Protein AF-A0A6I1VY94-F1 (afdb_monomer_lite)

Structure (mmCIF, N/CA/C/O backbone):
data_AF-A0A6I1VY94-F1
#
_entry.id   AF-A0A6I1VY94-F1
#
loop_
_atom_site.group_PDB
_atom_site.id
_atom_site.type_symbol
_atom_site.labe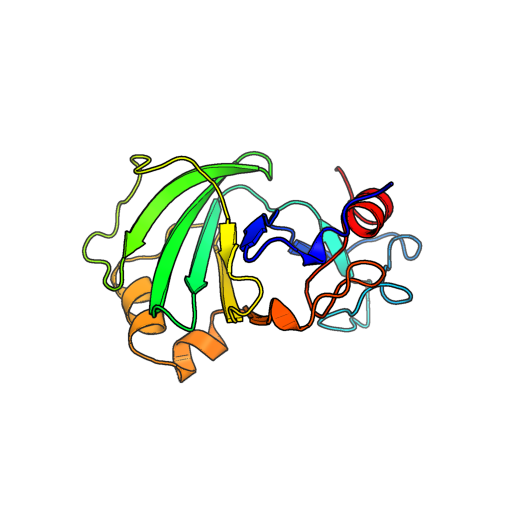l_atom_id
_atom_site.label_alt_id
_atom_site.label_comp_id
_atom_site.label_asym_id
_atom_site.label_entity_id
_atom_site.label_seq_id
_atom_site.pdbx_PDB_ins_code
_atom_site.Cartn_x
_atom_site.Cartn_y
_atom_site.Cartn_z
_atom_site.occupancy
_atom_site.B_iso_or_equiv
_atom_site.auth_seq_id
_atom_site.auth_comp_id
_atom_site.auth_asym_id
_atom_site.auth_atom_id
_atom_site.pdbx_PDB_model_num
ATOM 1 N N . MET A 1 1 ? -14.107 4.337 -30.829 1.00 37.12 1 MET A N 1
ATOM 2 C CA . MET A 1 1 ? -13.848 5.543 -30.014 1.00 37.12 1 MET A CA 1
ATOM 3 C C . MET A 1 1 ? -13.523 5.069 -28.608 1.00 37.12 1 MET A C 1
ATOM 5 O O . MET A 1 1 ? -14.415 4.564 -27.943 1.00 37.12 1 MET A O 1
ATOM 9 N N . GLY A 1 2 ? -12.250 5.096 -28.209 1.00 45.44 2 GLY A N 1
ATOM 10 C CA . GLY A 1 2 ? -11.839 4.652 -26.875 1.00 45.44 2 GLY A CA 1
ATOM 11 C C . GLY A 1 2 ? -12.148 5.741 -25.858 1.00 45.44 2 GLY A C 1
ATOM 12 O O . GLY A 1 2 ? -11.604 6.838 -25.950 1.00 45.44 2 GLY A O 1
ATOM 13 N N . THR A 1 3 ? -13.047 5.470 -24.915 1.00 48.00 3 THR A N 1
ATOM 14 C CA . THR A 1 3 ? -13.230 6.327 -23.741 1.00 48.00 3 THR A CA 1
ATOM 15 C C . THR A 1 3 ? -11.904 6.397 -23.000 1.00 48.00 3 THR A C 1
ATOM 17 O O . THR A 1 3 ? -11.405 5.366 -22.551 1.00 48.00 3 THR A O 1
ATOM 20 N N . CYS A 1 4 ? -11.327 7.591 -22.887 1.00 51.91 4 CYS A N 1
ATOM 21 C CA . CYS A 1 4 ? -10.114 7.791 -22.112 1.00 51.91 4 CYS A CA 1
ATOM 22 C C . CYS A 1 4 ? -10.387 7.349 -20.661 1.00 51.91 4 CYS A C 1
ATOM 24 O O . CYS 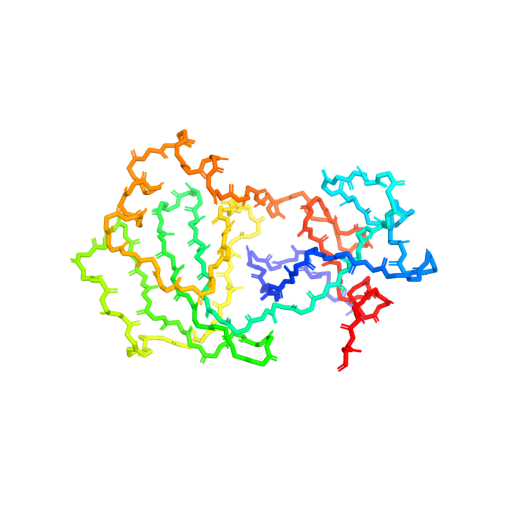A 1 4 ? -11.279 7.924 -20.025 1.00 51.91 4 CYS A O 1
ATOM 26 N N . PRO A 1 5 ? -9.661 6.354 -20.112 1.00 54.50 5 PRO A N 1
ATOM 27 C CA . PRO A 1 5 ? -9.863 5.882 -18.739 1.00 54.50 5 PRO A CA 1
ATOM 28 C C . PRO A 1 5 ? -9.778 7.006 -17.691 1.00 54.50 5 PRO A C 1
ATOM 30 O O . PRO A 1 5 ? -10.320 6.868 -16.597 1.00 54.50 5 PRO A O 1
ATOM 33 N N . LEU A 1 6 ? -9.170 8.148 -18.048 1.00 53.62 6 LEU A N 1
ATOM 34 C CA . LEU A 1 6 ? -9.116 9.380 -17.255 1.00 53.62 6 LEU A CA 1
ATOM 35 C C . LEU A 1 6 ? -10.472 9.992 -16.868 1.00 53.62 6 LEU A C 1
ATOM 37 O O . LEU A 1 6 ? -10.470 10.878 -16.020 1.00 53.62 6 LEU A O 1
ATOM 41 N N . MET A 1 7 ? -11.602 9.573 -17.447 1.00 62.25 7 MET A N 1
ATOM 42 C CA . MET A 1 7 ? -12.918 10.095 -17.043 1.00 62.25 7 MET A CA 1
ATOM 43 C C . MET A 1 7 ? -13.459 9.487 -15.742 1.00 62.25 7 MET A C 1
ATOM 45 O O . MET A 1 7 ? -14.392 10.035 -15.158 1.00 62.25 7 MET A O 1
ATOM 49 N N . LYS A 1 8 ? -12.902 8.365 -15.269 1.00 77.38 8 LYS A N 1
ATOM 50 C CA . LYS A 1 8 ? -13.314 7.772 -13.992 1.00 77.38 8 LYS A CA 1
ATOM 51 C C . LYS A 1 8 ? -12.659 8.520 -12.830 1.00 77.38 8 LYS A C 1
ATOM 53 O O . LYS A 1 8 ? -11.464 8.805 -12.853 1.00 77.38 8 LYS A O 1
ATOM 58 N N . THR A 1 9 ? -13.446 8.817 -11.800 1.00 88.62 9 THR A N 1
ATOM 59 C CA . THR A 1 9 ? -12.976 9.483 -10.573 1.00 88.62 9 THR A CA 1
ATOM 60 C C . THR A 1 9 ? -12.208 8.543 -9.647 1.00 88.62 9 THR A C 1
ATOM 62 O O . THR A 1 9 ? -11.475 9.007 -8.774 1.00 88.62 9 THR A O 1
ATOM 65 N N . THR A 1 10 ? -12.341 7.232 -9.851 1.00 92.12 10 THR A N 1
ATOM 66 C CA . THR A 1 10 ? -11.662 6.190 -9.085 1.00 92.12 10 THR A CA 1
ATOM 67 C C . THR A 1 10 ? -10.764 5.331 -9.967 1.00 92.12 10 THR A C 1
ATOM 69 O O . THR A 1 10 ? -10.959 5.221 -11.181 1.00 92.12 10 THR A O 1
ATOM 72 N N . VAL A 1 11 ? -9.779 4.706 -9.331 1.00 92.31 11 VAL A N 1
ATOM 73 C CA . VAL A 1 11 ? -8.893 3.707 -9.929 1.00 92.31 11 VAL A CA 1
ATOM 74 C C . VAL A 1 11 ? -8.976 2.419 -9.123 1.00 92.31 11 VAL A C 1
ATOM 76 O O . VAL A 1 11 ? -9.119 2.461 -7.901 1.00 92.31 11 VAL A O 1
ATOM 79 N N . GLN A 1 12 ? -8.901 1.284 -9.814 1.00 93.56 12 GLN A N 1
ATOM 80 C CA . GLN A 1 12 ? -8.733 -0.024 -9.193 1.00 93.56 12 GLN A CA 1
ATOM 81 C C . GLN A 1 12 ? -7.257 -0.403 -9.258 1.00 93.56 12 GLN A C 1
ATOM 83 O O . GLN A 1 12 ? -6.630 -0.246 -10.306 1.00 93.56 12 GLN A O 1
ATOM 88 N N . LEU A 1 13 ? -6.717 -0.884 -8.145 1.00 95.19 13 LEU A N 1
ATOM 89 C CA . LEU A 1 13 ? -5.309 -1.235 -8.010 1.00 95.19 13 LEU A CA 1
ATOM 90 C C . LEU A 1 13 ? -5.139 -2.744 -7.842 1.00 95.19 13 LEU A C 1
ATOM 92 O O . LEU A 1 13 ? -5.980 -3.415 -7.243 1.00 95.19 13 LEU A O 1
ATOM 96 N N . ILE A 1 14 ? -4.012 -3.246 -8.339 1.00 94.69 14 ILE A N 1
ATOM 97 C CA . ILE A 1 14 ? -3.508 -4.591 -8.065 1.00 94.69 14 ILE A CA 1
ATOM 98 C C . ILE A 1 14 ? -2.182 -4.401 -7.325 1.00 94.69 14 ILE A C 1
ATOM 100 O O . ILE A 1 14 ? -1.300 -3.716 -7.851 1.00 94.69 14 ILE A O 1
ATOM 104 N N . PRO A 1 15 ? -2.031 -4.922 -6.096 1.00 95.69 15 PRO A N 1
ATOM 105 C CA . PRO A 1 15 ? -0.792 -4.753 -5.360 1.00 95.69 15 PRO A CA 1
ATOM 106 C C . PRO A 1 15 ? 0.307 -5.616 -5.988 1.00 95.69 15 PRO A C 1
ATOM 108 O O . PRO A 1 15 ? 0.101 -6.785 -6.304 1.00 95.69 15 PRO A O 1
ATOM 111 N N . LEU A 1 16 ? 1.492 -5.029 -6.129 1.00 95.31 16 LEU A N 1
ATOM 112 C CA . LEU A 1 16 ? 2.729 -5.696 -6.531 1.00 95.31 16 LEU A CA 1
ATOM 113 C C . LEU A 1 16 ? 3.826 -5.327 -5.534 1.00 95.31 16 LEU A C 1
ATOM 115 O O . LEU A 1 16 ? 3.676 -4.398 -4.736 1.00 95.31 16 LEU A O 1
ATOM 119 N N . ARG A 1 17 ? 4.949 -6.040 -5.583 1.00 94.38 17 ARG A N 1
ATOM 120 C CA . ARG A 1 17 ? 6.120 -5.724 -4.764 1.00 94.38 17 ARG A CA 1
ATOM 121 C C . ARG A 1 17 ? 7.385 -5.649 -5.598 1.00 94.38 17 ARG A C 1
ATOM 123 O O . ARG A 1 17 ? 7.545 -6.366 -6.585 1.00 94.38 17 ARG A O 1
ATOM 130 N N . TYR A 1 18 ? 8.325 -4.845 -5.120 1.00 93.62 18 TYR A N 1
ATOM 131 C CA . TYR A 1 18 ? 9.707 -4.933 -5.561 1.00 93.62 18 TYR A CA 1
ATOM 132 C C . TYR A 1 18 ? 10.376 -6.157 -4.929 1.00 93.62 18 TYR A C 1
ATOM 134 O O . TYR A 1 18 ? 10.137 -6.488 -3.764 1.00 93.62 18 TYR A O 1
ATOM 142 N N . GLY A 1 19 ? 11.234 -6.836 -5.681 1.00 91.50 19 GLY A N 1
ATOM 143 C CA . GLY A 1 19 ? 12.030 -7.941 -5.157 1.00 91.50 19 GLY A CA 1
ATOM 144 C C . GLY A 1 19 ? 13.291 -8.164 -5.971 1.00 91.50 19 GLY A C 1
ATOM 145 O O . GLY A 1 19 ? 13.319 -7.873 -7.159 1.00 91.50 19 GLY A O 1
ATOM 146 N N . ILE A 1 20 ? 14.334 -8.693 -5.334 1.00 91.88 20 ILE A N 1
ATOM 147 C CA . ILE A 1 20 ? 15.605 -8.985 -6.007 1.00 91.88 20 ILE A CA 1
ATOM 148 C C . ILE A 1 20 ? 15.379 -9.989 -7.152 1.00 91.88 20 ILE A C 1
ATOM 150 O O . ILE A 1 20 ? 14.597 -10.945 -7.021 1.00 91.88 20 ILE A O 1
ATOM 154 N N . VAL A 1 21 ? 16.062 -9.764 -8.273 1.00 88.94 21 VAL A N 1
ATOM 155 C CA . VAL A 1 21 ? 16.086 -10.668 -9.431 1.00 88.94 21 VAL A CA 1
ATOM 156 C C . VAL A 1 21 ? 17.527 -11.024 -9.794 1.00 88.94 21 VAL A C 1
ATOM 158 O O . VAL A 1 21 ? 18.435 -10.210 -9.639 1.00 88.94 21 VAL A O 1
ATOM 161 N N . ASP A 1 22 ? 17.745 -12.260 -10.243 1.00 84.94 22 ASP A N 1
ATOM 162 C CA . ASP A 1 22 ? 19.089 -12.768 -10.560 1.00 84.94 22 ASP A CA 1
ATOM 163 C C . ASP A 1 22 ? 19.492 -12.534 -12.025 1.00 84.94 22 ASP A C 1
ATOM 165 O O . ASP A 1 22 ? 20.676 -12.575 -12.348 1.00 84.94 22 ASP A O 1
ATOM 169 N N . ASN A 1 23 ? 18.530 -12.266 -12.914 1.00 82.38 23 ASN A N 1
ATOM 170 C CA . ASN A 1 23 ? 18.782 -11.993 -14.327 1.00 82.38 23 ASN A CA 1
ATOM 171 C C . ASN A 1 23 ? 18.726 -10.476 -14.596 1.00 82.38 23 ASN A C 1
ATOM 173 O O . ASN A 1 23 ? 17.650 -9.894 -14.459 1.00 82.38 23 ASN A O 1
ATOM 177 N N . PRO A 1 24 ? 19.831 -9.835 -15.026 1.00 81.31 24 PRO A N 1
ATOM 178 C CA . PRO A 1 24 ? 19.855 -8.411 -15.369 1.00 81.31 24 PRO A CA 1
ATOM 179 C C . PRO A 1 24 ? 18.875 -7.997 -16.472 1.00 81.31 24 PRO A C 1
ATOM 181 O O . PRO A 1 24 ? 18.471 -6.843 -16.511 1.00 81.31 24 PRO A O 1
ATOM 184 N N . ALA A 1 25 ? 18.450 -8.918 -17.344 1.00 82.44 25 ALA A N 1
ATOM 185 C CA . ALA A 1 25 ? 17.420 -8.635 -18.348 1.00 82.44 25 ALA A CA 1
ATOM 186 C C . ALA A 1 25 ? 16.031 -8.359 -17.736 1.00 82.44 25 ALA A C 1
ATOM 188 O O . ALA A 1 25 ? 15.131 -7.926 -18.444 1.00 82.44 25 ALA A O 1
ATOM 189 N N . LEU A 1 26 ? 15.856 -8.630 -16.439 1.00 83.50 26 LEU A N 1
ATOM 190 C CA . LEU A 1 26 ? 14.630 -8.392 -15.678 1.00 83.50 26 LEU A CA 1
ATOM 191 C C . LEU A 1 26 ? 14.708 -7.110 -14.838 1.00 83.50 26 LEU A C 1
ATOM 193 O O . LEU A 1 26 ? 13.868 -6.912 -13.963 1.00 83.50 26 LEU A O 1
ATOM 197 N N . ASP A 1 27 ? 15.738 -6.283 -15.048 1.00 87.25 27 ASP A N 1
ATOM 198 C CA . ASP A 1 27 ? 15.858 -4.962 -14.438 1.00 87.25 27 ASP A CA 1
ATOM 199 C C . ASP A 1 27 ? 14.961 -3.959 -15.188 1.00 87.25 27 ASP A C 1
ATOM 201 O O . ASP A 1 27 ? 15.276 -3.577 -16.321 1.00 87.25 27 ASP A O 1
ATOM 205 N N . PRO A 1 28 ? 13.849 -3.502 -14.586 1.00 88.19 28 PRO A N 1
ATOM 206 C CA . PRO A 1 28 ? 12.912 -2.618 -15.251 1.00 88.19 28 PRO A CA 1
ATOM 207 C C . PRO A 1 28 ? 13.336 -1.146 -15.129 1.00 88.19 28 PRO A C 1
ATOM 209 O O . PRO A 1 28 ? 12.583 -0.272 -15.546 1.00 88.19 28 PRO A O 1
ATOM 212 N N . ALA A 1 29 ? 14.513 -0.826 -14.567 1.00 88.69 29 ALA A N 1
ATOM 213 C CA . ALA A 1 29 ? 14.918 0.547 -14.243 1.00 88.69 29 ALA A CA 1
ATOM 214 C C . ALA A 1 29 ? 15.010 1.510 -15.441 1.00 88.69 29 ALA A C 1
ATOM 216 O O . ALA A 1 29 ? 15.050 2.725 -15.244 1.00 88.69 29 ALA A O 1
ATOM 217 N N . SER A 1 30 ? 15.047 0.995 -16.673 1.00 86.00 30 SER A N 1
ATOM 218 C CA . SER A 1 30 ? 14.995 1.814 -17.893 1.00 86.00 30 SER A CA 1
ATOM 219 C C . SER A 1 30 ? 13.591 2.352 -18.208 1.00 86.00 30 SER A C 1
ATOM 221 O O . SER A 1 30 ? 13.471 3.375 -18.880 1.00 86.00 30 SER A O 1
ATOM 223 N N . GLU A 1 31 ? 12.543 1.701 -17.696 1.00 84.12 31 GLU A N 1
ATOM 224 C CA . GLU A 1 31 ? 11.135 1.986 -18.008 1.00 84.12 31 GLU A CA 1
ATOM 225 C C . GLU A 1 31 ? 10.300 2.302 -16.756 1.00 84.12 31 GLU A C 1
ATOM 227 O O . GLU A 1 31 ? 9.315 3.038 -16.819 1.00 84.12 31 GLU A O 1
ATOM 232 N N . VAL A 1 32 ? 10.698 1.770 -15.600 1.00 86.06 32 VAL A N 1
ATOM 233 C CA . VAL A 1 32 ? 9.999 1.882 -14.320 1.00 86.06 32 VAL A CA 1
ATOM 234 C C . VAL A 1 32 ? 10.863 2.661 -13.336 1.00 86.06 32 VAL A C 1
ATOM 236 O O . VAL A 1 32 ? 12.033 2.353 -13.118 1.00 86.06 32 VAL A O 1
ATOM 239 N N . ALA A 1 33 ? 10.269 3.653 -12.672 1.00 85.56 33 ALA A N 1
ATOM 240 C CA . ALA A 1 33 ? 10.932 4.357 -11.581 1.00 85.56 33 ALA A CA 1
ATOM 241 C C . ALA A 1 33 ? 11.151 3.411 -10.385 1.00 85.56 33 ALA A C 1
ATOM 243 O O . ALA A 1 33 ? 10.198 3.020 -9.701 1.00 85.56 33 ALA A O 1
ATOM 244 N N . MET A 1 34 ? 12.413 3.058 -10.130 1.00 88.94 34 MET A N 1
ATOM 245 C CA . MET A 1 34 ? 12.792 2.129 -9.064 1.00 88.94 34 MET A CA 1
ATOM 246 C C . MET A 1 34 ? 13.022 2.843 -7.730 1.00 88.94 34 MET A C 1
ATOM 248 O O . MET A 1 34 ? 13.598 3.931 -7.711 1.00 88.94 34 MET A O 1
ATOM 252 N N . PRO A 1 35 ? 12.612 2.238 -6.597 1.00 88.44 35 PRO A N 1
ATOM 253 C CA . PRO A 1 35 ? 12.738 2.864 -5.282 1.00 88.44 35 PRO A CA 1
ATOM 254 C C . PRO A 1 35 ? 14.194 2.943 -4.814 1.00 88.44 35 PRO A C 1
ATOM 256 O O . PRO A 1 35 ? 14.560 3.864 -4.089 1.00 88.44 35 PRO A O 1
ATOM 259 N N . TYR A 1 36 ? 15.020 1.977 -5.227 1.00 87.88 36 TYR A N 1
ATOM 260 C CA . TYR A 1 36 ? 16.416 1.843 -4.831 1.00 87.88 36 TYR A CA 1
ATOM 261 C C . TYR A 1 36 ? 17.236 1.257 -5.981 1.00 87.88 36 TYR A C 1
ATOM 263 O O . TYR A 1 36 ? 16.721 0.478 -6.782 1.00 87.88 36 TYR A O 1
ATOM 271 N N . SER A 1 37 ? 18.527 1.583 -6.005 1.00 88.44 37 SER A N 1
ATOM 272 C CA . SER A 1 37 ? 19.530 0.878 -6.804 1.00 88.44 37 SER A CA 1
ATOM 273 C C . SER A 1 37 ? 20.403 0.048 -5.868 1.00 88.44 37 SER A C 1
ATOM 275 O O . SER A 1 37 ? 20.803 0.517 -4.800 1.00 88.44 37 SER A O 1
ATOM 277 N N . LEU A 1 38 ? 20.659 -1.203 -6.239 1.00 88.69 38 LEU A N 1
ATOM 278 C CA . LEU A 1 38 ? 21.418 -2.159 -5.439 1.00 88.69 38 LEU A CA 1
ATOM 279 C C . LEU A 1 38 ? 22.717 -2.514 -6.166 1.00 88.69 38 LEU A C 1
ATOM 281 O O . LEU A 1 38 ? 22.714 -2.740 -7.371 1.00 88.69 38 LEU A O 1
ATOM 285 N N . GLY A 1 39 ? 23.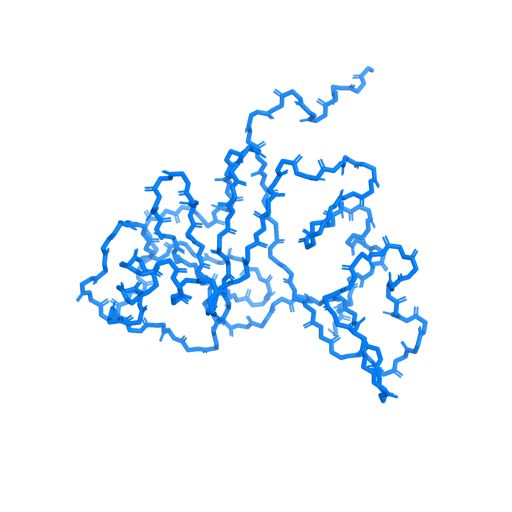827 -2.615 -5.431 1.00 86.69 39 GLY A N 1
ATOM 286 C CA . GLY A 1 39 ? 25.143 -2.866 -6.035 1.00 86.69 39 GLY A CA 1
ATOM 287 C C . GLY A 1 39 ? 25.393 -4.307 -6.498 1.00 86.69 39 GLY A C 1
ATOM 288 O O . GLY A 1 39 ? 26.289 -4.528 -7.303 1.00 86.69 39 GLY A O 1
ATOM 289 N N . ALA A 1 40 ? 24.643 -5.289 -5.984 1.00 86.31 40 ALA A N 1
ATOM 290 C CA . ALA A 1 40 ? 24.887 -6.709 -6.263 1.00 86.31 40 ALA A CA 1
ATOM 291 C C . ALA A 1 40 ? 23.936 -7.298 -7.315 1.00 86.31 40 ALA A C 1
ATOM 293 O O . ALA A 1 40 ? 24.375 -7.981 -8.233 1.00 86.31 40 ALA A O 1
ATOM 294 N N . ARG A 1 41 ? 22.628 -7.067 -7.159 1.00 89.31 41 ARG A N 1
ATOM 295 C CA . ARG A 1 41 ? 21.568 -7.589 -8.032 1.00 89.31 41 ARG A CA 1
ATOM 296 C C . ARG A 1 41 ? 20.460 -6.554 -8.175 1.00 89.31 41 ARG A C 1
ATOM 298 O O . ARG A 1 41 ? 20.161 -5.909 -7.170 1.00 89.31 41 ARG A O 1
ATOM 305 N N . PRO A 1 42 ? 19.831 -6.420 -9.351 1.00 90.44 42 PRO A N 1
ATOM 306 C CA . PRO A 1 42 ? 18.762 -5.454 -9.547 1.00 90.44 42 PRO A CA 1
ATOM 307 C C . PRO A 1 42 ? 17.481 -5.837 -8.794 1.00 90.44 42 PRO A C 1
ATOM 309 O O . PRO A 1 42 ? 17.296 -6.968 -8.326 1.00 90.44 42 PRO A O 1
ATOM 312 N N . LEU A 1 43 ? 16.586 -4.859 -8.678 1.00 92.12 43 LEU A N 1
ATOM 313 C CA . LEU A 1 43 ? 15.210 -5.060 -8.234 1.00 92.12 43 LEU A CA 1
ATOM 314 C C . LEU A 1 43 ? 14.321 -5.248 -9.463 1.00 92.12 43 LEU A C 1
ATOM 316 O O . LEU A 1 43 ? 14.430 -4.487 -10.411 1.00 92.12 43 LEU A O 1
ATOM 320 N N . GLY A 1 44 ? 13.411 -6.213 -9.415 1.00 92.81 44 GLY A N 1
ATOM 321 C CA . GLY A 1 44 ? 12.332 -6.382 -10.386 1.00 92.81 44 GLY A CA 1
ATOM 322 C C . GLY A 1 44 ? 10.958 -6.292 -9.728 1.00 92.81 44 GLY A C 1
ATOM 323 O O . GLY A 1 44 ? 10.843 -6.016 -8.527 1.00 92.81 44 GLY A O 1
ATOM 324 N N . ILE A 1 45 ? 9.917 -6.550 -10.519 1.00 93.00 45 ILE A N 1
ATOM 325 C CA . ILE A 1 45 ? 8.512 -6.510 -10.098 1.00 93.00 45 ILE A CA 1
ATOM 326 C C . ILE A 1 45 ? 7.988 -7.936 -9.915 1.00 93.00 45 ILE A C 1
ATOM 328 O O . ILE A 1 45 ? 8.213 -8.816 -10.744 1.00 93.00 45 ILE A O 1
ATOM 332 N N . ARG A 1 46 ? 7.307 -8.191 -8.796 1.00 92.56 46 ARG A N 1
ATOM 333 C CA . ARG A 1 46 ? 6.794 -9.516 -8.425 1.00 92.56 46 ARG A CA 1
ATOM 334 C C . ARG A 1 46 ? 5.398 -9.419 -7.820 1.00 92.56 46 ARG A C 1
ATOM 336 O O . ARG A 1 46 ? 5.032 -8.392 -7.245 1.00 92.56 46 ARG A O 1
ATOM 343 N N . LEU A 1 47 ? 4.673 -10.535 -7.857 1.00 93.75 47 LEU A N 1
ATOM 344 C CA . LEU A 1 47 ? 3.480 -10.722 -7.033 1.00 93.75 47 LEU A CA 1
ATOM 345 C C . LEU A 1 47 ? 3.828 -10.645 -5.539 1.00 93.75 47 LEU A C 1
ATOM 347 O O . LEU A 1 47 ? 4.950 -10.976 -5.114 1.00 93.75 47 LEU A O 1
ATOM 351 N N . LEU A 1 48 ? 2.857 -10.202 -4.736 1.00 95.06 48 LEU A N 1
ATOM 352 C CA . LEU A 1 48 ? 2.956 -10.295 -3.282 1.00 95.06 48 LEU A CA 1
ATOM 353 C C . LEU A 1 48 ? 3.006 -11.763 -2.846 1.00 95.06 48 LEU A C 1
ATOM 355 O O . LEU A 1 48 ? 2.586 -12.660 -3.571 1.00 95.06 48 LEU A O 1
ATOM 359 N N . ARG A 1 49 ? 3.568 -11.994 -1.661 1.00 95.50 49 ARG A N 1
ATOM 360 C CA . ARG A 1 49 ? 3.465 -13.284 -0.976 1.00 95.50 49 ARG A CA 1
ATOM 361 C C . ARG A 1 49 ? 2.212 -13.291 -0.104 1.00 95.50 49 ARG A C 1
ATOM 363 O O . ARG A 1 49 ? 1.623 -12.233 0.128 1.00 95.50 49 ARG A O 1
ATOM 370 N N . ASP A 1 50 ? 1.865 -14.468 0.396 1.00 97.88 50 ASP A N 1
ATOM 371 C CA . ASP A 1 50 ? 0.786 -14.624 1.363 1.00 97.88 50 ASP A CA 1
ATOM 372 C C . ASP A 1 50 ? 1.053 -13.794 2.617 1.00 97.88 50 ASP A C 1
ATOM 374 O O . ASP A 1 50 ? 2.147 -13.829 3.185 1.00 97.88 50 ASP A O 1
ATOM 378 N N . GLY A 1 51 ? 0.043 -13.046 3.048 1.00 97.94 51 GLY A N 1
ATOM 379 C CA . GLY A 1 51 ? 0.175 -12.136 4.175 1.00 97.94 51 GLY A CA 1
ATOM 380 C C . GLY A 1 51 ? -0.951 -11.116 4.243 1.00 97.94 51 GLY A C 1
ATOM 381 O O . GLY A 1 51 ? -2.097 -11.395 3.888 1.00 97.94 51 GLY A O 1
ATOM 382 N N . TRP A 1 52 ? -0.613 -9.922 4.718 1.00 98.44 52 TRP A N 1
ATOM 383 C CA . TRP A 1 52 ? -1.541 -8.824 4.943 1.00 98.44 52 TRP A CA 1
ATOM 384 C C . TRP A 1 52 ? -1.070 -7.559 4.243 1.00 98.44 52 TRP A C 1
ATOM 386 O O . TRP A 1 52 ? 0.114 -7.213 4.264 1.00 98.44 52 TRP A O 1
ATOM 396 N N . LEU A 1 53 ? -2.019 -6.848 3.646 1.00 98.62 53 LEU A N 1
ATOM 397 C CA . LEU A 1 53 ? -1.811 -5.540 3.047 1.00 98.62 53 LEU A CA 1
ATOM 398 C C . LEU A 1 53 ? -2.633 -4.503 3.809 1.00 98.62 53 LEU A C 1
ATOM 400 O O . LEU A 1 53 ? -3.844 -4.647 3.960 1.00 98.62 53 LEU A O 1
ATOM 404 N N . TYR A 1 54 ? -1.976 -3.433 4.236 1.00 98.69 54 TYR A N 1
ATOM 405 C CA . TYR A 1 54 ? -2.590 -2.315 4.939 1.00 98.69 54 TYR A CA 1
ATOM 406 C C . TYR A 1 54 ? -2.532 -1.074 4.062 1.00 98.69 54 TYR A C 1
ATOM 408 O O . TYR A 1 54 ? -1.464 -0.711 3.563 1.00 98.69 54 TYR A O 1
ATOM 416 N N . VAL A 1 55 ? -3.670 -0.404 3.896 1.00 98.69 55 VAL A N 1
ATOM 417 C CA . VAL A 1 55 ? -3.786 0.826 3.109 1.00 98.69 55 VAL A CA 1
ATOM 418 C C . VAL A 1 55 ? -4.480 1.894 3.937 1.00 98.69 55 VAL A C 1
ATOM 420 O O . VAL A 1 55 ? -5.633 1.718 4.313 1.00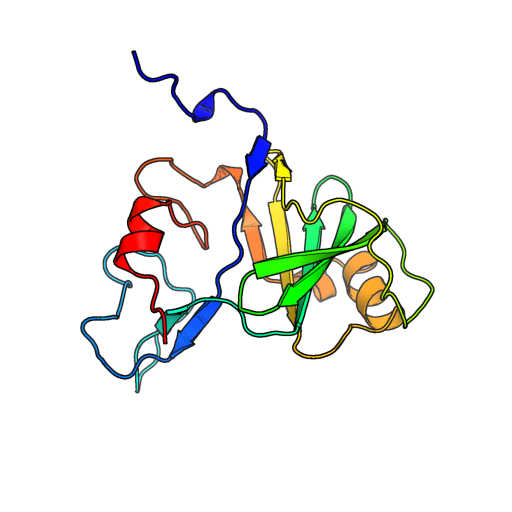 98.69 55 VAL A O 1
ATOM 423 N N . ILE A 1 56 ? -3.811 3.017 4.188 1.00 98.69 56 ILE A N 1
ATOM 424 C CA . ILE A 1 56 ? -4.445 4.228 4.717 1.00 98.69 56 ILE A CA 1
ATOM 425 C C . ILE A 1 56 ? -4.686 5.194 3.564 1.00 98.69 56 ILE A C 1
ATOM 427 O O . ILE A 1 56 ? -3.743 5.621 2.898 1.00 98.69 56 ILE A O 1
ATOM 431 N N . GLU A 1 57 ? -5.937 5.588 3.351 1.00 97.88 57 GLU A N 1
ATOM 432 C CA . GLU A 1 57 ? -6.249 6.686 2.440 1.00 97.88 57 GLU A CA 1
ATOM 433 C C . GLU A 1 57 ? -6.001 8.027 3.144 1.00 97.88 57 GLU A C 1
ATOM 435 O O . GLU A 1 57 ? -6.614 8.333 4.165 1.00 97.88 57 GLU A O 1
ATOM 440 N N . GLY A 1 58 ? -5.094 8.845 2.608 1.00 95.88 58 GLY A N 1
ATOM 441 C CA . GLY A 1 58 ? -4.613 10.051 3.282 1.00 95.88 58 GLY A CA 1
ATOM 442 C C . GLY A 1 58 ? -5.684 11.112 3.547 1.00 95.88 58 GLY A C 1
ATOM 443 O O . GLY A 1 58 ? -5.612 11.797 4.564 1.00 95.88 58 GLY A O 1
ATOM 444 N N . SER A 1 59 ? -6.682 11.242 2.669 1.00 91.00 59 SER A N 1
ATOM 445 C CA . SER A 1 59 ? -7.772 12.217 2.819 1.00 91.00 59 SER A CA 1
ATOM 446 C C . SER A 1 59 ? -8.767 11.810 3.907 1.00 91.00 59 SER A C 1
ATOM 448 O O . SER A 1 59 ? -9.146 12.632 4.740 1.00 91.00 59 SER A O 1
ATOM 450 N N . SER A 1 60 ? -9.178 10.540 3.920 1.00 95.06 60 SER A N 1
ATOM 451 C CA . SER A 1 60 ? -10.168 10.025 4.866 1.00 95.06 60 SER A CA 1
ATOM 452 C C . SER A 1 60 ? -9.549 9.521 6.167 1.00 95.06 60 SER A C 1
ATOM 454 O O . SER A 1 60 ? -10.274 9.330 7.139 1.00 95.06 60 SER A O 1
ATOM 456 N N . GLY A 1 61 ? -8.232 9.300 6.216 1.00 96.31 61 GLY A N 1
ATOM 457 C CA . GLY A 1 61 ? -7.537 8.685 7.350 1.00 96.31 61 GLY A CA 1
ATOM 458 C C . GLY A 1 61 ? -7.985 7.249 7.633 1.00 96.31 61 GLY A C 1
ATOM 459 O O . GLY A 1 61 ? -7.702 6.727 8.707 1.00 96.31 61 GLY A O 1
ATOM 460 N N . THR A 1 62 ? -8.719 6.632 6.708 1.00 97.75 62 THR A N 1
ATOM 461 C CA . THR A 1 62 ? -9.287 5.296 6.880 1.00 97.75 62 THR A CA 1
ATOM 462 C C . THR A 1 62 ? -8.230 4.257 6.550 1.00 97.75 62 THR A C 1
ATOM 464 O O . THR A 1 62 ? -7.697 4.259 5.439 1.00 97.75 62 THR A O 1
ATOM 467 N N . LEU A 1 63 ? -7.953 3.360 7.494 1.00 98.38 63 LEU A N 1
ATOM 468 C CA . LEU A 1 63 ? -7.171 2.151 7.273 1.00 98.38 63 LEU A CA 1
ATOM 469 C C . LEU A 1 63 ? -8.088 1.059 6.729 1.00 98.38 63 LEU A C 1
ATOM 471 O O . LEU A 1 63 ? -9.157 0.819 7.279 1.00 98.38 63 LEU A O 1
ATOM 475 N N . SER A 1 64 ? -7.660 0.400 5.661 1.00 98.25 64 SER A N 1
ATOM 476 C CA . SER A 1 64 ? -8.228 -0.848 5.157 1.00 98.25 64 SER A CA 1
ATOM 477 C C . SER A 1 64 ? -7.177 -1.949 5.263 1.00 98.25 64 SER A C 1
ATOM 479 O O . SER A 1 64 ? -6.013 -1.725 4.926 1.00 98.25 64 SER A O 1
ATOM 481 N N . GLU A 1 65 ? -7.590 -3.118 5.730 1.00 98.62 65 GLU A N 1
ATOM 482 C CA . GLU A 1 65 ? -6.759 -4.315 5.836 1.00 98.62 65 GLU A CA 1
ATOM 483 C C . GLU A 1 65 ? -7.268 -5.385 4.887 1.00 98.62 65 GLU A C 1
ATOM 485 O O . GLU A 1 65 ? -8.470 -5.662 4.827 1.00 98.62 65 GLU A O 1
ATOM 490 N N . TYR A 1 66 ? -6.335 -6.011 4.181 1.00 98.44 66 TYR A N 1
ATOM 491 C CA . TYR A 1 66 ? -6.625 -7.053 3.219 1.00 98.44 66 TYR A CA 1
ATOM 492 C C . TYR A 1 66 ? -5.772 -8.286 3.466 1.00 98.44 66 TYR A C 1
ATOM 494 O O . TYR A 1 66 ? -4.593 -8.180 3.810 1.00 98.44 66 TYR A O 1
ATOM 502 N N . ARG A 1 67 ? -6.365 -9.448 3.208 1.00 98.12 67 ARG A N 1
ATOM 503 C CA . ARG A 1 67 ? -5.664 -10.724 3.106 1.00 98.12 67 ARG A CA 1
ATOM 504 C C . ARG A 1 67 ? -5.087 -10.878 1.702 1.00 98.12 67 ARG A C 1
ATOM 506 O O . ARG A 1 67 ? -5.778 -10.591 0.721 1.00 98.12 67 ARG A O 1
ATOM 513 N N . ILE A 1 68 ? -3.837 -11.327 1.624 1.00 97.94 68 ILE A N 1
ATOM 514 C CA . ILE A 1 68 ? -3.181 -11.724 0.380 1.00 97.94 68 ILE A CA 1
ATOM 515 C C . ILE A 1 68 ? -2.939 -13.227 0.410 1.00 97.94 68 ILE A C 1
ATOM 517 O O . ILE A 1 68 ? -2.336 -13.715 1.366 1.00 97.94 68 ILE A O 1
ATOM 521 N N . GLU A 1 69 ? -3.376 -13.922 -0.635 1.00 96.56 69 GLU A N 1
ATOM 522 C CA . GLU A 1 69 ? -3.196 -15.362 -0.847 1.00 96.56 69 GLU A CA 1
ATOM 523 C C . GLU A 1 69 ? -2.903 -15.614 -2.328 1.00 96.56 69 GLU A C 1
ATOM 525 O O . GLU A 1 69 ? -3.578 -15.059 -3.196 1.00 96.56 69 GLU A O 1
ATOM 530 N N . ASP A 1 70 ? -1.860 -16.389 -2.623 1.00 93.25 70 ASP A N 1
ATOM 531 C CA . ASP A 1 70 ? -1.387 -16.688 -3.982 1.00 93.25 70 ASP A CA 1
ATOM 532 C C . ASP A 1 70 ? -1.163 -15.423 -4.838 1.00 93.25 70 ASP A C 1
ATOM 534 O O . ASP A 1 70 ? -1.396 -15.382 -6.047 1.00 93.25 70 ASP A O 1
ATOM 538 N N . GLY A 1 71 ? -0.715 -14.342 -4.191 1.00 90.00 71 GLY A N 1
ATOM 539 C CA . GLY A 1 71 ? -0.486 -13.042 -4.829 1.00 90.00 71 GLY A CA 1
ATOM 540 C C . GLY A 1 71 ? -1.756 -12.257 -5.173 1.00 90.00 71 GLY A C 1
ATOM 541 O O . GLY A 1 71 ? -1.655 -11.189 -5.779 1.00 90.00 71 GLY A O 1
ATOM 542 N N . LEU A 1 72 ? -2.932 -12.742 -4.770 1.00 93.50 72 LEU A N 1
ATOM 543 C CA . LEU A 1 72 ? -4.227 -12.101 -4.969 1.00 93.50 72 LEU A CA 1
ATOM 544 C C . LEU A 1 72 ? -4.761 -11.517 -3.665 1.00 93.50 72 LEU A C 1
ATOM 546 O O . LEU A 1 72 ? -4.510 -12.021 -2.576 1.00 93.50 72 LEU A O 1
ATOM 550 N N . VAL A 1 73 ? -5.554 -10.457 -3.786 1.00 96.88 73 VAL A N 1
ATOM 551 C CA . VAL A 1 73 ? -6.304 -9.899 -2.658 1.00 96.88 73 VAL A CA 1
ATOM 552 C C . VAL A 1 73 ? -7.530 -10.782 -2.440 1.00 96.88 73 VAL A C 1
ATOM 554 O O . VAL A 1 73 ? -8.462 -10.737 -3.242 1.00 96.88 73 VAL A O 1
ATOM 557 N N . SER A 1 74 ? -7.516 -11.612 -1.396 1.00 96.81 74 SER A N 1
ATOM 558 C CA . SER A 1 74 ? -8.539 -12.646 -1.188 1.00 96.81 74 SER A CA 1
ATOM 559 C C . SER A 1 74 ? -9.684 -12.201 -0.275 1.00 96.81 74 SER A C 1
ATOM 561 O O . SER A 1 74 ? -10.822 -12.626 -0.467 1.00 96.81 74 SER A O 1
ATOM 563 N N . ALA A 1 75 ? -9.430 -11.285 0.665 1.00 97.69 75 ALA A N 1
ATOM 564 C CA . ALA A 1 75 ? -10.454 -10.729 1.552 1.00 97.69 75 ALA A CA 1
ATOM 565 C C . ALA A 1 75 ? -10.134 -9.290 1.981 1.00 97.69 75 ALA A C 1
ATOM 567 O O . ALA A 1 75 ? -8.968 -8.930 2.131 1.00 97.69 75 ALA A O 1
ATOM 568 N N . MET A 1 76 ? -11.167 -8.478 2.231 1.00 98.19 76 MET A N 1
ATOM 569 C CA . MET A 1 76 ? -11.050 -7.272 3.059 1.00 98.19 76 MET A CA 1
ATOM 570 C C . MET A 1 76 ? -11.460 -7.640 4.485 1.00 98.19 76 MET A C 1
ATOM 572 O O . MET A 1 76 ? -12.603 -8.036 4.703 1.00 98.19 76 MET A O 1
ATOM 576 N N . LEU A 1 77 ? -10.539 -7.510 5.436 1.00 98.19 77 LEU A N 1
ATOM 577 C CA . LEU A 1 77 ? -10.708 -7.971 6.818 1.00 98.19 77 LEU A CA 1
ATOM 578 C C . LEU A 1 77 ? -11.110 -6.845 7.773 1.00 98.19 77 LEU A C 1
ATOM 580 O O . LEU A 1 77 ? -11.787 -7.074 8.769 1.00 98.19 77 LEU A O 1
ATOM 584 N N . TRP A 1 78 ? -10.704 -5.611 7.470 1.00 98.12 78 TRP A N 1
ATOM 585 C CA . TRP A 1 78 ? -11.013 -4.454 8.303 1.00 98.12 78 TRP A CA 1
ATOM 586 C C . TRP A 1 78 ? -11.097 -3.173 7.484 1.00 98.12 78 TRP A C 1
ATOM 588 O O . TRP A 1 78 ? -10.371 -3.006 6.502 1.00 98.12 78 TRP A O 1
ATOM 598 N N . GLN A 1 79 ? -11.940 -2.240 7.932 1.00 97.62 79 GLN A N 1
ATOM 599 C CA . GLN A 1 79 ? -11.934 -0.864 7.462 1.00 97.62 79 GLN A CA 1
ATOM 600 C C . GLN A 1 79 ? -12.381 0.086 8.577 1.00 97.62 79 GLN A C 1
ATOM 602 O O . GLN A 1 79 ? -13.470 -0.059 9.127 1.00 97.62 79 GLN A O 1
ATOM 607 N N . GLY A 1 80 ? -11.561 1.085 8.899 1.00 97.56 80 GLY A N 1
ATOM 608 C CA . GLY A 1 80 ? -11.892 2.049 9.942 1.00 97.56 80 GLY A CA 1
ATOM 609 C C . GLY A 1 80 ? -10.774 3.038 10.238 1.00 97.56 80 GLY A C 1
ATOM 610 O O . GLY A 1 80 ? -9.673 2.953 9.699 1.00 97.56 80 GLY A O 1
ATOM 611 N N . ARG A 1 81 ? -11.067 4.005 11.107 1.00 97.81 81 ARG A N 1
ATOM 612 C CA . ARG A 1 81 ? -10.098 5.016 11.575 1.00 97.81 81 ARG A CA 1
ATOM 613 C C . ARG A 1 81 ? -9.439 4.655 12.906 1.00 97.81 81 ARG A C 1
ATOM 615 O O . ARG A 1 81 ? -8.554 5.369 13.365 1.00 97.81 81 ARG A O 1
ATOM 622 N N . GLU A 1 82 ? -9.882 3.560 13.505 1.00 96.94 82 GLU A N 1
ATOM 623 C CA . GLU A 1 82 ? -9.398 2.992 14.757 1.00 96.94 82 GLU A CA 1
ATOM 624 C C . GLU A 1 82 ? -9.412 1.467 14.602 1.00 96.94 82 GLU A C 1
ATOM 626 O O . GLU A 1 82 ? -10.173 0.931 13.789 1.00 96.94 82 GLU A O 1
ATOM 631 N N . VAL A 1 83 ? -8.545 0.778 15.339 1.00 97.19 83 VAL A N 1
ATOM 632 C CA . VAL A 1 83 ? -8.474 -0.689 15.376 1.00 97.19 83 VAL A CA 1
ATOM 633 C C . VAL A 1 83 ? -8.373 -1.100 16.835 1.00 97.19 83 VAL A C 1
ATOM 635 O O . VAL A 1 83 ? -7.502 -0.601 17.547 1.00 97.19 83 VAL A O 1
ATOM 638 N N . PHE A 1 84 ? -9.262 -1.988 17.279 1.00 95.25 84 PHE A N 1
ATOM 639 C CA . PHE A 1 84 ? -9.393 -2.343 18.697 1.00 95.25 84 PHE A CA 1
ATOM 640 C C . PHE A 1 84 ? -9.027 -3.795 19.005 1.00 95.25 84 PHE A C 1
ATOM 642 O O . PHE A 1 84 ? -8.581 -4.086 20.110 1.00 95.25 84 PHE A O 1
ATOM 649 N N . GLU A 1 85 ? -9.193 -4.692 18.038 1.00 96.38 85 GLU A N 1
ATOM 650 C CA . GLU A 1 85 ? -8.958 -6.130 18.190 1.00 96.38 85 GLU A CA 1
ATOM 651 C C . GLU A 1 85 ? -7.719 -6.525 17.401 1.00 96.38 85 GLU A C 1
ATOM 653 O O . GLU A 1 85 ? -7.517 -5.967 16.327 1.00 96.38 85 GLU A O 1
ATOM 658 N N . ASP A 1 86 ? -6.902 -7.451 17.909 1.00 96.75 86 ASP A N 1
ATOM 659 C CA . ASP A 1 86 ? -5.710 -7.957 17.210 1.00 96.75 86 ASP A CA 1
ATOM 660 C C . ASP A 1 86 ? -6.072 -8.975 16.117 1.00 96.75 86 ASP A C 1
ATOM 662 O O . ASP A 1 86 ? -5.471 -8.945 15.041 1.00 96.75 86 ASP A O 1
ATOM 666 N N . ASP A 1 87 ? -7.093 -9.797 16.360 1.00 94.75 87 ASP A N 1
ATOM 667 C CA . ASP A 1 87 ? -7.534 -10.864 15.464 1.00 94.75 87 ASP A CA 1
ATOM 668 C C . ASP A 1 87 ? -8.696 -10.389 14.585 1.00 94.75 87 ASP A C 1
ATOM 670 O O . ASP A 1 87 ? -9.764 -10.027 15.077 1.00 94.75 87 ASP A O 1
ATOM 674 N N . ARG A 1 88 ? -8.483 -10.361 13.266 1.00 95.19 88 ARG A N 1
ATOM 675 C CA . ARG A 1 88 ? -9.449 -9.864 12.271 1.00 95.19 88 ARG A CA 1
ATOM 676 C C . ARG A 1 88 ? -9.432 -10.790 11.054 1.00 95.19 88 ARG A C 1
ATOM 678 O O . ARG A 1 88 ? -8.726 -10.535 10.085 1.00 95.19 88 ARG A O 1
ATOM 685 N N . GLU A 1 89 ? -10.152 -11.908 11.134 1.00 91.19 89 GLU A N 1
ATOM 686 C CA . GLU A 1 89 ? -10.104 -12.972 10.109 1.00 91.19 89 GLU A CA 1
ATOM 687 C C . GLU A 1 89 ? -11.336 -13.021 9.198 1.00 91.19 89 GLU A C 1
ATOM 689 O O . GLU A 1 89 ? -11.258 -13.503 8.069 1.00 91.19 89 GLU A O 1
ATOM 694 N N . ALA A 1 90 ? -12.483 -12.525 9.667 1.00 95.56 90 ALA A N 1
ATOM 695 C CA . ALA A 1 90 ? -13.721 -12.578 8.903 1.00 95.56 90 ALA A CA 1
ATOM 696 C C . ALA A 1 90 ? -13.739 -11.496 7.806 1.00 95.56 90 ALA A C 1
ATOM 698 O O . ALA A 1 90 ? -13.565 -10.314 8.117 1.00 95.56 90 ALA A O 1
ATOM 699 N N . PRO A 1 91 ? -14.001 -11.851 6.534 1.00 97.19 91 PRO A N 1
ATOM 700 C CA . PRO A 1 91 ? -14.193 -10.862 5.485 1.00 97.19 91 PRO A CA 1
ATOM 701 C C . PRO A 1 91 ? -15.395 -9.960 5.788 1.00 97.19 91 PRO A C 1
ATOM 703 O O . PRO A 1 91 ? -16.491 -10.450 6.060 1.00 97.19 91 PRO A O 1
ATOM 706 N N . ILE A 1 92 ? -15.203 -8.646 5.690 1.00 97.19 92 ILE A N 1
ATOM 707 C CA . ILE A 1 92 ? -16.265 -7.654 5.915 1.00 97.19 92 ILE A CA 1
ATOM 708 C C . ILE A 1 92 ? -16.880 -7.140 4.607 1.00 97.19 92 ILE A C 1
ATOM 710 O O . ILE A 1 92 ? -18.030 -6.712 4.600 1.00 97.19 92 ILE A O 1
ATOM 714 N N . HIS A 1 93 ? -16.129 -7.192 3.501 1.00 93.50 93 HIS A N 1
ATOM 715 C CA . HIS A 1 93 ? -16.539 -6.728 2.173 1.00 93.50 93 HIS A CA 1
ATOM 716 C C . HIS A 1 93 ? -15.777 -7.471 1.067 1.00 93.50 93 HIS A C 1
ATOM 718 O O . HIS A 1 93 ? -14.819 -8.204 1.325 1.00 93.50 93 HIS A O 1
ATOM 724 N N . GLU A 1 94 ? -16.177 -7.236 -0.187 1.00 93.00 94 GLU A N 1
ATOM 725 C CA . GLU A 1 94 ? -15.420 -7.699 -1.349 1.00 93.00 94 GLU A CA 1
ATOM 726 C C . GLU A 1 94 ? -13.978 -7.140 -1.350 1.00 93.00 94 GLU A C 1
ATOM 728 O O . GLU A 1 94 ? -13.773 -5.960 -1.041 1.00 93.00 94 GLU A O 1
ATOM 733 N N . PRO A 1 95 ? -12.973 -7.943 -1.747 1.00 93.69 95 PRO A N 1
ATOM 734 C CA . PRO A 1 95 ? -11.553 -7.590 -1.673 1.00 93.69 95 PRO A CA 1
ATOM 735 C C . PRO A 1 95 ? -11.111 -6.640 -2.798 1.00 93.69 95 PRO A C 1
ATOM 737 O O . PRO A 1 95 ? -10.281 -6.971 -3.643 1.00 93.69 95 PRO A O 1
ATOM 740 N N . ARG A 1 96 ? -11.682 -5.433 -2.848 1.00 92.75 96 ARG A N 1
ATOM 741 C CA . ARG A 1 96 ? -11.400 -4.450 -3.903 1.00 92.75 96 ARG A CA 1
ATOM 742 C C . ARG A 1 96 ? -10.568 -3.283 -3.384 1.00 92.75 96 ARG A C 1
ATOM 744 O O . ARG A 1 96 ? -11.000 -2.563 -2.492 1.00 92.75 96 ARG A O 1
ATOM 751 N N . LEU A 1 97 ? -9.430 -3.022 -4.028 1.00 95.44 97 LEU A N 1
ATOM 752 C CA . LEU A 1 97 ? -8.624 -1.819 -3.800 1.00 95.44 97 LEU A CA 1
ATOM 753 C C . LEU A 1 97 ? -9.053 -0.726 -4.779 1.00 95.44 97 LEU A C 1
ATOM 755 O O . LEU A 1 97 ? -8.433 -0.540 -5.828 1.00 95.44 97 LEU A O 1
ATOM 759 N N . ILE A 1 98 ? -10.145 -0.036 -4.459 1.00 94.81 98 ILE A N 1
ATOM 760 C CA . ILE A 1 98 ? -10.677 1.056 -5.279 1.00 94.81 98 ILE A CA 1
ATOM 761 C C . ILE A 1 98 ? -10.595 2.354 -4.487 1.00 94.81 98 ILE A C 1
ATOM 763 O O . ILE A 1 98 ? -11.184 2.467 -3.417 1.00 94.81 98 ILE A O 1
ATOM 767 N N . TYR A 1 99 ? -9.899 3.344 -5.042 1.00 95.44 99 TYR A N 1
ATOM 768 C CA . TYR A 1 99 ? -9.660 4.631 -4.388 1.00 95.44 99 TYR A CA 1
ATOM 769 C C . TYR A 1 99 ? -9.888 5.789 -5.352 1.00 95.44 99 TYR A C 1
ATOM 771 O O . TYR A 1 99 ? -9.836 5.615 -6.575 1.00 95.44 99 TYR A O 1
ATOM 779 N N . ALA A 1 100 ? -10.131 6.987 -4.816 1.00 94.31 100 ALA A N 1
ATOM 780 C CA . ALA A 1 100 ? -10.195 8.185 -5.640 1.00 94.31 100 ALA A CA 1
ATOM 781 C C . ALA A 1 100 ? -8.839 8.427 -6.317 1.00 94.31 100 ALA A C 1
ATOM 783 O O . ALA A 1 100 ? -7.787 8.333 -5.690 1.00 94.31 100 ALA A O 1
ATOM 784 N N . LYS A 1 101 ? -8.852 8.784 -7.603 1.00 92.62 101 LYS A N 1
ATOM 785 C CA . LYS A 1 101 ? -7.628 9.018 -8.385 1.00 92.62 101 LYS A CA 1
ATOM 786 C C . LYS A 1 101 ? -6.764 10.151 -7.813 1.00 92.62 101 LYS A C 1
ATOM 788 O O . LYS A 1 101 ? -5.572 10.219 -8.073 1.00 92.62 101 LYS A O 1
ATOM 793 N N . THR A 1 102 ? -7.364 11.056 -7.049 1.00 94.25 102 THR A N 1
ATOM 794 C CA . THR A 1 102 ? -6.678 12.177 -6.397 1.00 94.25 102 THR A CA 1
ATOM 795 C C . THR A 1 102 ? -6.149 11.837 -5.003 1.00 94.25 102 THR A C 1
ATOM 797 O O . THR A 1 102 ? -5.585 12.712 -4.352 1.00 94.25 102 THR A O 1
ATOM 800 N N . SER A 1 103 ? -6.364 10.615 -4.507 1.00 96.25 103 SER A N 1
ATOM 801 C CA . SER A 1 103 ? -5.921 10.214 -3.173 1.00 96.25 103 SER A CA 1
ATOM 802 C C . SER A 1 103 ? -4.423 9.907 -3.150 1.00 96.25 103 SER A C 1
ATOM 804 O O . SER A 1 103 ? -3.880 9.268 -4.051 1.00 96.25 103 SER A O 1
ATOM 806 N N . THR A 1 104 ? -3.772 10.297 -2.056 1.00 98.00 104 THR A N 1
ATOM 807 C CA . THR A 1 104 ? -2.494 9.709 -1.646 1.00 98.00 104 THR A CA 1
ATOM 808 C C . THR A 1 104 ? -2.792 8.537 -0.726 1.00 98.00 104 THR A C 1
ATOM 810 O O . THR A 1 104 ? -3.460 8.705 0.296 1.00 98.00 104 THR A O 1
ATOM 813 N N . LEU A 1 105 ? -2.303 7.357 -1.082 1.00 98.56 105 LEU A N 1
ATOM 814 C CA . LEU A 1 105 ? -2.383 6.160 -0.257 1.00 98.56 105 LEU A CA 1
ATOM 815 C C . LEU A 1 105 ? -1.089 5.982 0.530 1.00 98.56 105 LEU A C 1
ATOM 817 O O . LEU A 1 105 ? -0.012 6.297 0.038 1.00 98.56 105 LEU A O 1
ATOM 821 N N . TYR A 1 106 ? -1.189 5.433 1.730 1.00 98.69 106 TYR A N 1
ATOM 822 C CA . TYR A 1 106 ? -0.054 4.925 2.487 1.00 98.69 106 TYR A CA 1
ATOM 823 C C . TYR A 1 106 ? -0.218 3.419 2.570 1.00 98.69 106 TYR A C 1
ATOM 825 O O . TYR A 1 106 ? -1.216 2.949 3.107 1.00 98.69 106 TYR A O 1
ATOM 833 N N . VAL A 1 107 ? 0.718 2.670 2.000 1.00 98.38 107 VAL A N 1
ATOM 834 C CA . VAL A 1 107 ? 0.583 1.228 1.785 1.00 98.38 107 VAL A CA 1
ATOM 835 C C . VAL A 1 107 ? 1.724 0.492 2.462 1.00 98.38 107 VAL A C 1
ATOM 837 O O . VAL A 1 107 ? 2.872 0.928 2.400 1.00 98.38 107 VAL A O 1
ATOM 840 N N . THR A 1 108 ? 1.435 -0.638 3.095 1.00 98.31 108 THR A N 1
ATOM 841 C CA . THR A 1 108 ? 2.484 -1.542 3.566 1.00 98.31 108 THR A CA 1
ATOM 842 C C . THR A 1 108 ? 2.020 -2.987 3.587 1.00 98.31 108 THR A C 1
ATOM 844 O O . THR A 1 108 ? 0.827 -3.268 3.699 1.00 98.31 108 THR A O 1
ATOM 847 N N . TYR A 1 109 ? 2.982 -3.892 3.468 1.00 98.25 109 TYR A N 1
ATOM 848 C CA . TYR A 1 109 ? 2.785 -5.334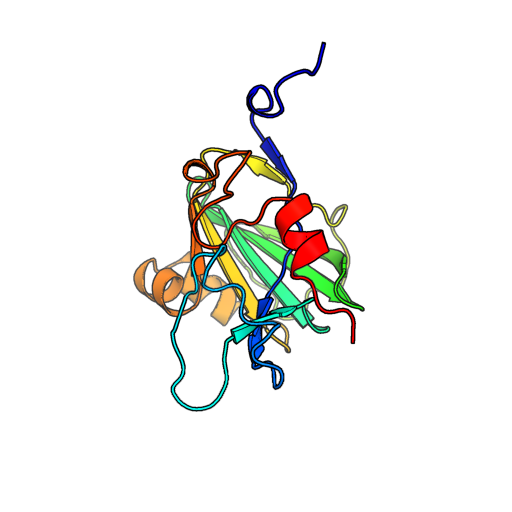 3.479 1.00 98.25 109 TYR A CA 1
ATOM 849 C C . TYR A 1 109 ? 3.427 -5.939 4.730 1.00 98.25 109 TYR A C 1
ATOM 851 O O . TYR A 1 109 ? 4.481 -5.480 5.172 1.00 98.25 109 TYR A O 1
ATOM 859 N N . SER A 1 110 ? 2.820 -6.997 5.264 1.00 97.88 110 SER A N 1
ATOM 860 C CA . SER A 1 110 ? 3.353 -7.769 6.383 1.00 97.88 110 SER A CA 1
ATOM 861 C C . SER A 1 110 ? 3.058 -9.260 6.206 1.00 97.88 110 SER A C 1
ATOM 863 O O . SER A 1 110 ? 1.943 -9.634 5.860 1.00 97.88 110 SER A O 1
ATOM 865 N N . GLU A 1 111 ? 4.039 -10.121 6.485 1.00 97.19 111 GLU A N 1
ATOM 866 C CA . GLU A 1 111 ? 3.869 -11.591 6.485 1.00 97.19 111 GLU A CA 1
ATOM 867 C C . GLU A 1 111 ? 3.074 -12.101 7.695 1.00 97.19 111 GLU A C 1
ATOM 869 O O . GLU A 1 111 ? 2.701 -13.266 7.743 1.00 97.19 111 GLU A O 1
ATOM 874 N N . VAL A 1 112 ? 2.837 -11.237 8.683 1.00 96.88 112 VAL A N 1
ATOM 875 C CA . VAL A 1 112 ? 2.072 -11.511 9.907 1.00 96.88 112 VAL A CA 1
ATOM 876 C C . VAL A 1 112 ? 1.054 -10.391 10.126 1.00 96.88 112 VAL A C 1
ATOM 878 O O . VAL A 1 112 ? 1.334 -9.252 9.725 1.00 96.88 112 VAL A O 1
ATOM 881 N N . PRO A 1 113 ? -0.101 -10.655 10.760 1.00 97.88 113 PRO A N 1
ATOM 882 C CA . PRO A 1 113 ? -1.090 -9.615 10.975 1.00 97.88 113 PRO A CA 1
ATOM 883 C C . PRO A 1 113 ? -0.518 -8.557 11.916 1.00 97.88 113 PRO A C 1
ATOM 885 O O . PRO A 1 113 ? 0.201 -8.850 12.876 1.00 97.88 113 PRO A O 1
ATOM 888 N N . TRP A 1 114 ? -0.826 -7.299 11.638 1.00 98.38 114 TRP A N 1
ATOM 889 C CA . TRP A 1 114 ? -0.561 -6.220 12.568 1.00 98.38 114 TRP A CA 1
ATOM 890 C C . TRP A 1 114 ? -1.503 -6.304 13.761 1.00 98.38 114 TRP A C 1
ATOM 892 O O . TRP A 1 114 ? -2.707 -6.515 13.616 1.00 98.38 114 TRP A O 1
ATOM 902 N N . THR A 1 115 ? -0.943 -6.047 14.939 1.00 98.50 115 THR A N 1
ATOM 903 C CA . THR A 1 115 ? -1.732 -5.809 16.146 1.00 98.50 115 THR A CA 1
ATOM 904 C C . THR A 1 115 ? -2.521 -4.507 16.015 1.00 98.50 115 THR A C 1
ATOM 906 O O . THR A 1 115 ? -2.089 -3.564 15.340 1.00 98.50 115 THR A O 1
ATOM 909 N N . ALA A 1 116 ? -3.630 -4.398 16.738 1.00 98.44 116 ALA A N 1
ATOM 910 C CA . ALA A 1 116 ? -4.405 -3.178 16.912 1.00 98.44 116 ALA A CA 1
ATOM 911 C C . ALA A 1 116 ? -3.507 -2.004 17.321 1.00 98.44 116 ALA A C 1
ATOM 913 O O . ALA A 1 116 ? -3.591 -0.915 16.754 1.00 98.44 116 ALA A O 1
ATOM 914 N N . LYS A 1 117 ? -2.552 -2.244 18.232 1.00 98.50 117 LYS A N 1
ATOM 915 C CA . LYS A 1 117 ? -1.566 -1.235 18.649 1.00 98.50 117 LYS A CA 1
ATOM 916 C C . LYS A 1 117 ? -0.707 -0.742 17.481 1.00 98.50 117 LYS A C 1
ATOM 918 O O . LYS A 1 117 ? -0.451 0.460 17.388 1.00 98.50 117 LYS A O 1
ATOM 923 N N . LYS A 1 118 ? -0.250 -1.639 16.599 1.00 98.50 118 LYS A N 1
ATOM 924 C CA . LYS A 1 118 ? 0.545 -1.261 15.422 1.00 98.50 118 LYS A CA 1
ATOM 925 C C . LYS A 1 118 ? -0.286 -0.458 14.421 1.00 98.50 118 LYS A C 1
ATOM 927 O O . LYS A 1 118 ? 0.188 0.568 13.932 1.00 98.50 118 LYS A O 1
ATOM 932 N N . CYS A 1 119 ? -1.526 -0.870 14.172 1.00 98.56 119 CYS A N 1
ATOM 933 C CA . CYS A 1 119 ? -2.461 -0.110 13.347 1.00 98.56 119 CYS A CA 1
ATOM 934 C C . CYS A 1 119 ? -2.704 1.292 13.930 1.00 98.56 119 CYS A C 1
ATOM 936 O O . CYS A 1 119 ? -2.577 2.291 13.222 1.00 98.56 119 CYS A O 1
ATOM 938 N N . GLN A 1 120 ? -2.958 1.392 15.239 1.00 98.25 120 GLN A N 1
ATOM 939 C CA . GLN A 1 120 ? -3.190 2.673 15.903 1.00 98.25 120 GLN A CA 1
ATOM 940 C C . GLN A 1 120 ? -1.959 3.588 15.854 1.00 98.25 120 GLN A C 1
ATOM 942 O O . GLN A 1 120 ? -2.101 4.796 15.681 1.00 98.25 120 GLN A O 1
ATOM 947 N N . GLN A 1 121 ? -0.746 3.033 15.950 1.00 98.25 121 GLN A N 1
ATOM 948 C CA . GLN A 1 121 ? 0.506 3.790 15.844 1.00 98.25 121 GLN A CA 1
ATOM 949 C C . GLN A 1 121 ? 0.590 4.581 14.526 1.00 98.25 121 GLN A C 1
ATOM 951 O O . GLN A 1 121 ? 0.891 5.775 14.546 1.00 98.25 121 GLN A O 1
ATOM 956 N N . VAL A 1 122 ? 0.294 3.944 13.387 1.00 98.44 122 VAL A N 1
ATOM 957 C CA . VAL A 1 122 ? 0.356 4.600 12.065 1.00 98.44 122 VAL A CA 1
ATOM 958 C C . VAL A 1 122 ? -0.879 5.457 11.756 1.00 98.44 122 VAL A C 1
ATOM 960 O O . VAL A 1 122 ? -0.797 6.416 10.986 1.00 98.44 122 VAL A O 1
ATOM 963 N N . LEU A 1 123 ? -2.024 5.153 12.371 1.00 98.38 123 LEU A N 1
ATOM 964 C CA . LEU A 1 123 ? -3.227 5.981 12.280 1.00 98.38 123 LEU A CA 1
ATOM 965 C C . LEU A 1 123 ? -3.044 7.307 13.034 1.00 98.38 123 LEU A C 1
ATOM 967 O O . LEU A 1 123 ? -3.328 8.372 12.485 1.00 98.38 123 LEU A O 1
ATOM 971 N N . SER A 1 124 ? -2.507 7.257 14.256 1.00 97.38 124 SER A N 1
ATOM 972 C CA . SER A 1 124 ? -2.374 8.423 15.140 1.00 97.38 124 SER A CA 1
ATOM 973 C C . SER A 1 124 ? -1.184 9.328 14.829 1.00 97.38 124 SER A C 1
ATOM 975 O O . SER A 1 124 ? -1.193 10.491 15.229 1.00 97.38 124 SER A O 1
ATOM 977 N N . SER A 1 125 ? -0.144 8.828 14.154 1.00 97.94 125 SER A N 1
ATOM 978 C CA . SER A 1 125 ? 1.073 9.602 13.901 1.00 97.94 125 SER A CA 1
ATOM 979 C C . SER A 1 125 ? 1.478 9.598 12.432 1.00 97.94 125 SER A C 1
ATOM 981 O O . SER A 1 125 ? 1.814 8.568 11.852 1.00 97.94 125 SER A O 1
ATOM 983 N N . THR A 1 126 ? 1.528 10.792 11.839 1.00 96.88 126 THR A N 1
ATOM 984 C CA . THR A 1 126 ? 2.011 10.987 10.466 1.00 96.88 126 THR A CA 1
ATOM 985 C C . THR A 1 126 ? 3.486 10.610 10.311 1.00 96.88 126 THR A C 1
ATOM 987 O O . THR A 1 126 ? 3.856 10.083 9.265 1.00 96.88 126 THR A O 1
ATOM 990 N N . SER A 1 127 ? 4.332 10.840 11.324 1.00 98.00 127 SER A N 1
ATOM 991 C CA . SER A 1 127 ? 5.748 10.451 11.248 1.00 98.00 127 SER A CA 1
ATOM 992 C C . SER A 1 127 ? 5.901 8.933 11.221 1.00 98.00 127 SER A C 1
ATOM 994 O O . SER A 1 127 ? 6.630 8.409 10.387 1.00 98.00 127 SER A O 1
ATOM 996 N N . GLU A 1 128 ? 5.150 8.231 12.072 1.00 98.31 128 GLU A N 1
ATOM 997 C CA . GLU A 1 128 ? 5.130 6.768 12.109 1.00 98.31 128 GLU A CA 1
ATOM 998 C C . GLU A 1 128 ? 4.557 6.201 10.811 1.00 98.31 128 GLU A C 1
ATOM 1000 O O . GLU A 1 128 ? 5.129 5.284 10.227 1.00 98.31 128 GLU A O 1
ATOM 1005 N N . ARG A 1 129 ? 3.465 6.787 10.304 1.00 98.31 129 ARG A N 1
ATOM 1006 C CA . ARG A 1 129 ? 2.884 6.409 9.012 1.00 98.31 129 ARG A CA 1
ATOM 1007 C C . ARG A 1 129 ? 3.903 6.514 7.884 1.00 98.31 129 ARG A C 1
ATOM 1009 O O . ARG A 1 129 ? 4.087 5.550 7.156 1.00 98.31 129 ARG A O 1
ATOM 1016 N N . ASN A 1 130 ? 4.596 7.644 7.774 1.00 97.00 130 ASN A N 1
ATOM 1017 C CA . ASN A 1 130 ? 5.610 7.855 6.739 1.00 97.00 130 ASN A CA 1
ATOM 1018 C C . ASN A 1 130 ? 6.840 6.951 6.914 1.00 97.00 130 ASN A C 1
ATOM 1020 O O . ASN A 1 130 ? 7.538 6.685 5.942 1.00 97.00 130 ASN A O 1
ATOM 1024 N N . HIS A 1 131 ? 7.126 6.506 8.139 1.00 97.50 131 HIS A N 1
ATOM 1025 C CA . HIS A 1 131 ? 8.231 5.594 8.411 1.00 97.50 131 HIS A CA 1
ATOM 1026 C C . HIS A 1 131 ? 7.896 4.144 8.030 1.00 97.50 131 HIS A C 1
ATOM 1028 O O . HIS A 1 131 ? 8.735 3.446 7.470 1.00 97.50 131 HIS A O 1
ATOM 1034 N N . PHE A 1 132 ? 6.677 3.686 8.329 1.00 98.12 132 PHE A N 1
ATOM 1035 C CA . PHE A 1 132 ? 6.274 2.285 8.156 1.00 98.12 132 PHE A CA 1
ATOM 1036 C C . PHE A 1 132 ? 5.512 1.987 6.863 1.00 98.12 132 PHE A C 1
ATOM 1038 O O . PHE A 1 132 ? 5.315 0.816 6.531 1.00 98.12 132 PHE A O 1
ATOM 1045 N N . MET A 1 133 ? 5.038 3.015 6.161 1.00 98.31 133 MET A N 1
ATOM 1046 C CA . MET A 1 133 ? 4.186 2.861 4.988 1.00 98.31 133 MET A CA 1
ATOM 1047 C C . MET A 1 133 ? 4.717 3.671 3.811 1.00 98.31 133 MET A C 1
ATOM 1049 O O . MET A 1 133 ? 5.114 4.828 3.944 1.00 98.31 133 MET A O 1
ATOM 1053 N N . GLN A 1 134 ? 4.666 3.063 2.631 1.00 97.44 134 GLN A N 1
ATOM 1054 C CA . GLN A 1 134 ? 5.023 3.699 1.376 1.00 97.44 134 GLN A CA 1
ATOM 1055 C C . GLN A 1 134 ? 3.897 4.635 0.936 1.00 97.44 134 GLN A C 1
ATOM 1057 O O . GLN A 1 134 ? 2.763 4.200 0.732 1.00 97.44 134 GLN A O 1
ATOM 1062 N N . ALA A 1 135 ? 4.212 5.917 0.760 1.00 97.50 135 ALA A N 1
ATOM 1063 C CA . ALA A 1 135 ? 3.279 6.876 0.185 1.00 97.50 135 ALA A CA 1
ATOM 1064 C C . ALA A 1 135 ? 3.187 6.695 -1.340 1.00 97.50 135 ALA A C 1
ATOM 1066 O O . ALA A 1 135 ? 4.202 6.666 -2.036 1.00 97.50 135 ALA A O 1
ATOM 1067 N N . VAL A 1 136 ? 1.966 6.611 -1.860 1.00 96.94 136 VAL A N 1
ATOM 1068 C CA . VAL A 1 136 ? 1.658 6.441 -3.281 1.00 96.94 136 VAL A CA 1
ATOM 1069 C C . VAL A 1 136 ? 0.622 7.486 -3.676 1.00 96.94 136 VAL A C 1
ATOM 1071 O O . VAL A 1 136 ? -0.538 7.419 -3.279 1.00 96.94 136 VAL A O 1
ATOM 1074 N N . ASP A 1 137 ? 1.055 8.482 -4.440 1.00 96.31 137 ASP A N 1
ATOM 1075 C CA . ASP A 1 137 ? 0.200 9.562 -4.930 1.00 96.31 137 ASP A CA 1
ATOM 1076 C C . ASP A 1 137 ? -0.426 9.161 -6.270 1.00 96.31 137 ASP A C 1
ATOM 1078 O O . ASP A 1 137 ? 0.234 9.184 -7.314 1.00 96.31 137 ASP A O 1
ATOM 1082 N N . LEU A 1 138 ? -1.710 8.793 -6.237 1.00 95.44 138 LEU A N 1
ATOM 1083 C CA . LEU A 1 138 ? -2.433 8.299 -7.410 1.00 95.44 138 LEU A CA 1
ATOM 1084 C C . LEU A 1 138 ? -2.620 9.377 -8.485 1.00 95.44 138 LEU A C 1
ATOM 1086 O O . LEU A 1 138 ? -2.773 9.052 -9.666 1.00 95.44 138 LEU A O 1
ATOM 1090 N N . SER A 1 139 ? -2.545 10.658 -8.111 1.00 93.31 139 SER A N 1
ATOM 1091 C CA . SER A 1 139 ? -2.713 11.766 -9.053 1.00 93.31 139 SER A CA 1
ATOM 1092 C C . SER A 1 139 ? -1.536 11.895 -10.022 1.00 93.31 139 SER A C 1
ATOM 1094 O O . SER A 1 139 ? -1.684 12.462 -11.106 1.00 93.31 139 SER A O 1
ATOM 1096 N N . LYS A 1 140 ? -0.378 11.322 -9.665 1.00 91.19 140 LYS A N 1
ATOM 1097 C CA . LYS A 1 140 ? 0.840 11.328 -10.486 1.00 91.19 140 LYS A CA 1
ATOM 1098 C C . LYS A 1 140 ? 0.859 10.252 -11.567 1.00 91.19 140 LYS A C 1
ATOM 1100 O O . LYS A 1 140 ? 1.741 10.297 -12.423 1.00 91.19 140 LYS A O 1
ATOM 1105 N N . ALA A 1 141 ? -0.078 9.305 -11.547 1.00 88.81 141 ALA A N 1
ATOM 1106 C CA . ALA A 1 141 ? -0.155 8.277 -12.574 1.00 88.81 141 ALA A CA 1
ATOM 1107 C C . ALA A 1 141 ? -0.618 8.859 -13.915 1.00 88.81 141 ALA A C 1
ATOM 1109 O O . ALA A 1 141 ? -1.700 9.448 -14.034 1.00 88.81 141 ALA A O 1
ATOM 1110 N N . LYS A 1 142 ? 0.183 8.615 -14.948 1.00 86.06 142 LYS A N 1
ATOM 1111 C CA . LYS A 1 142 ? -0.188 8.790 -16.349 1.00 86.06 142 LYS A CA 1
ATOM 1112 C C . LYS A 1 142 ? -0.583 7.440 -16.941 1.00 86.06 142 LYS A C 1
ATOM 1114 O O . LYS A 1 142 ? -0.085 6.399 -16.526 1.00 86.06 142 LYS A O 1
ATOM 1119 N N . CYS A 1 143 ? -1.513 7.450 -17.889 1.00 79.31 143 CYS A N 1
ATOM 1120 C CA . CYS A 1 143 ? -2.060 6.212 -18.451 1.00 79.31 143 CYS A CA 1
ATOM 1121 C C . CYS A 1 143 ? -1.072 5.455 -19.347 1.00 79.31 143 CYS A C 1
ATOM 1123 O O . CYS A 1 143 ? -1.273 4.271 -19.574 1.00 79.31 143 CYS A O 1
ATOM 1125 N N . ASP A 1 144 ? -0.051 6.138 -19.854 1.00 82.38 144 ASP A N 1
ATOM 1126 C CA . ASP A 1 144 ? 0.973 5.629 -20.765 1.00 82.38 144 ASP A CA 1
ATOM 1127 C C . ASP A 1 144 ? 2.259 5.233 -20.031 1.00 82.38 144 ASP A C 1
ATOM 1129 O O . ASP A 1 144 ? 2.817 4.178 -20.304 1.00 82.38 144 ASP A O 1
ATOM 1133 N N . THR A 1 145 ? 2.710 6.049 -19.077 1.00 84.94 145 THR A N 1
ATOM 1134 C CA . THR A 1 145 ? 3.998 5.839 -18.390 1.00 84.94 145 THR A CA 1
ATOM 1135 C C . THR A 1 145 ? 3.866 5.436 -16.923 1.00 84.94 145 THR A C 1
ATOM 1137 O O . THR A 1 145 ? 4.869 5.362 -16.216 1.00 84.94 145 THR A O 1
ATOM 1140 N N . GLY A 1 146 ? 2.643 5.285 -16.412 1.00 88.81 146 GLY A N 1
ATOM 1141 C CA . GLY A 1 146 ? 2.412 5.075 -14.987 1.00 88.81 146 GLY A CA 1
ATOM 1142 C C . GLY A 1 146 ? 2.870 6.272 -14.143 1.00 88.81 146 GLY A C 1
ATOM 1143 O O . GLY A 1 146 ? 2.730 7.432 -14.539 1.00 88.81 146 GLY A O 1
ATOM 1144 N N . GLY A 1 147 ? 3.401 5.999 -12.957 1.00 90.75 147 GLY A N 1
ATOM 1145 C CA . GLY A 1 147 ? 3.956 6.979 -12.029 1.00 90.75 147 GLY A CA 1
ATOM 1146 C C . GLY A 1 147 ? 4.837 6.311 -10.967 1.00 90.75 147 GLY A C 1
ATOM 1147 O O . GLY A 1 147 ? 5.029 5.095 -10.994 1.00 90.75 147 GLY A O 1
ATOM 1148 N N . PRO A 1 148 ? 5.383 7.073 -10.004 1.00 92.25 148 PRO A N 1
ATOM 1149 C CA . PRO A 1 148 ? 6.141 6.492 -8.899 1.00 92.25 148 PRO A CA 1
ATOM 1150 C C . PRO A 1 148 ? 5.308 5.430 -8.167 1.00 92.25 148 PRO A C 1
ATOM 1152 O O . PRO A 1 148 ? 4.234 5.737 -7.653 1.00 92.25 148 PRO A O 1
ATOM 1155 N N . HIS A 1 149 ? 5.802 4.188 -8.150 1.00 93.88 149 HIS A N 1
ATOM 1156 C CA . HIS A 1 149 ? 5.120 3.010 -7.588 1.00 93.88 149 HIS A CA 1
ATOM 1157 C C . HIS A 1 149 ? 3.793 2.619 -8.261 1.00 93.88 149 HIS A C 1
ATOM 1159 O O . HIS A 1 149 ? 3.020 1.850 -7.693 1.00 93.88 149 HIS A O 1
ATOM 1165 N N . LEU A 1 150 ? 3.516 3.134 -9.460 1.00 94.31 150 LEU A N 1
ATOM 1166 C CA . LEU A 1 150 ? 2.278 2.895 -10.196 1.00 94.31 150 LEU A CA 1
ATOM 1167 C C . LEU A 1 150 ? 2.621 2.467 -11.619 1.00 94.31 150 LEU A C 1
ATOM 1169 O O . LEU A 1 150 ? 3.080 3.276 -12.418 1.00 94.31 150 LEU A O 1
ATOM 1173 N N . LEU A 1 151 ? 2.403 1.195 -11.933 1.00 93.56 151 LEU A N 1
ATOM 1174 C CA . LEU A 1 151 ? 2.621 0.647 -13.269 1.00 93.56 151 LEU A CA 1
ATOM 1175 C C . LEU A 1 151 ? 1.301 0.633 -14.045 1.00 93.56 151 LEU A C 1
ATOM 1177 O O . LEU A 1 151 ? 0.222 0.515 -13.460 1.00 93.56 151 LEU A O 1
ATOM 1181 N N . THR A 1 152 ? 1.384 0.748 -15.368 1.00 92.06 152 THR A N 1
ATOM 1182 C CA . THR A 1 152 ? 0.246 0.447 -16.244 1.00 92.06 152 THR A CA 1
ATOM 1183 C C . THR A 1 152 ? 0.052 -1.075 -16.342 1.00 92.06 152 THR A C 1
ATOM 1185 O O . THR A 1 152 ? 0.959 -1.834 -15.974 1.00 92.06 152 THR A O 1
ATOM 1188 N N . PRO A 1 153 ? -1.107 -1.555 -16.831 1.00 90.81 153 PRO A N 1
ATOM 1189 C CA . PRO A 1 153 ? -1.293 -2.973 -17.131 1.00 90.81 153 PRO A CA 1
ATOM 1190 C C . PRO A 1 153 ? -0.218 -3.518 -18.079 1.00 90.81 153 PRO A C 1
ATOM 1192 O O . PRO A 1 153 ? 0.421 -4.503 -17.737 1.00 90.81 153 PRO A O 1
ATOM 1195 N N . ASP A 1 154 ? 0.077 -2.816 -19.176 1.00 90.19 154 ASP A N 1
ATOM 1196 C CA . ASP A 1 154 ? 1.082 -3.237 -20.164 1.00 90.19 154 ASP A CA 1
ATOM 1197 C C . ASP A 1 154 ? 2.487 -3.355 -19.546 1.00 90.19 154 ASP A C 1
ATOM 1199 O O . ASP A 1 154 ? 3.172 -4.361 -19.724 1.00 90.19 154 ASP A O 1
ATOM 1203 N N . MET A 1 155 ? 2.897 -2.366 -18.737 1.00 90.56 155 MET A N 1
ATOM 1204 C CA . MET A 1 155 ? 4.165 -2.429 -17.994 1.00 90.56 155 MET A CA 1
ATOM 1205 C C . MET A 1 155 ? 4.169 -3.601 -17.009 1.00 90.56 155 MET A C 1
ATOM 1207 O O . MET A 1 155 ? 5.194 -4.245 -16.803 1.00 90.56 155 MET A O 1
ATOM 1211 N N . THR A 1 156 ? 3.028 -3.880 -16.378 1.00 90.44 156 THR A N 1
ATOM 1212 C CA . THR A 1 156 ? 2.904 -5.014 -15.462 1.00 90.44 156 THR A CA 1
ATOM 1213 C C . THR A 1 156 ? 3.060 -6.327 -16.218 1.00 90.44 156 THR A C 1
ATOM 1215 O O . THR A 1 156 ? 3.867 -7.145 -15.810 1.00 90.44 156 THR A O 1
ATOM 1218 N N . GLU A 1 157 ? 2.365 -6.529 -17.334 1.00 89.62 157 GLU A N 1
ATOM 1219 C CA . GLU A 1 157 ? 2.465 -7.755 -18.136 1.00 89.62 157 GLU A CA 1
ATOM 1220 C C . GLU A 1 157 ? 3.886 -8.006 -18.655 1.00 89.62 157 GLU A C 1
ATOM 1222 O O . GLU A 1 157 ? 4.343 -9.148 -18.669 1.00 89.62 157 GLU A O 1
ATOM 1227 N N . GLN A 1 158 ? 4.608 -6.947 -19.025 1.00 88.62 158 GLN A N 1
ATOM 1228 C CA . GLN A 1 158 ? 5.988 -7.040 -19.499 1.00 88.62 158 GLN A CA 1
ATOM 1229 C C . GLN A 1 158 ? 6.984 -7.399 -18.385 1.00 88.62 158 GLN A C 1
ATOM 1231 O O . GLN A 1 158 ? 7.914 -8.173 -18.617 1.00 88.62 158 GLN A O 1
ATOM 1236 N N . HIS A 1 159 ? 6.817 -6.819 -17.192 1.00 86.38 159 HIS A N 1
ATOM 1237 C CA . HIS A 1 159 ? 7.824 -6.873 -16.121 1.00 86.38 159 HIS A CA 1
ATOM 1238 C C . HIS A 1 159 ? 7.467 -7.820 -14.973 1.00 86.38 159 HIS A C 1
ATOM 1240 O O . HIS A 1 159 ? 8.308 -8.080 -14.107 1.00 86.38 159 HIS A O 1
ATOM 1246 N N . LEU A 1 160 ? 6.232 -8.323 -14.922 1.00 85.00 160 LEU A N 1
ATOM 1247 C CA . LEU A 1 160 ? 5.783 -9.216 -13.864 1.00 85.00 160 LEU A CA 1
ATOM 1248 C C . LEU A 1 160 ? 6.390 -10.603 -14.043 1.00 85.00 160 LEU A C 1
ATOM 1250 O O . LEU A 1 160 ? 6.118 -11.321 -15.003 1.00 85.00 160 LEU A O 1
ATOM 1254 N N . LEU A 1 161 ? 7.158 -11.015 -13.042 1.00 74.31 161 LEU A N 1
ATO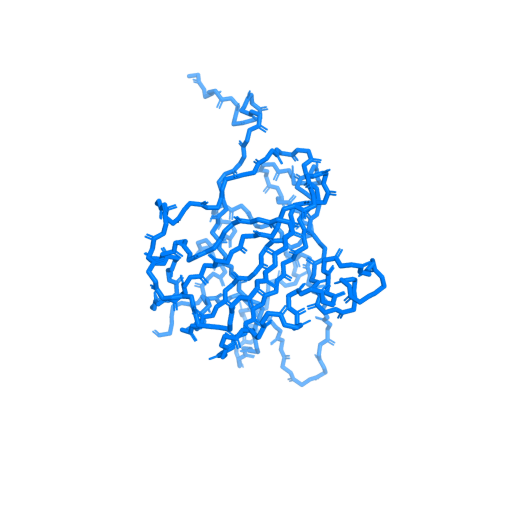M 1255 C CA . LEU A 1 161 ? 7.695 -12.363 -12.974 1.00 74.31 161 LEU A CA 1
ATOM 1256 C C . LEU A 1 161 ? 6.728 -13.284 -12.240 1.00 74.31 161 LEU A C 1
ATOM 1258 O O . LEU A 1 161 ? 6.526 -13.149 -11.028 1.00 74.31 161 LEU A O 1
ATOM 1262 N N . LEU A 1 162 ? 6.174 -14.239 -12.981 1.00 64.56 162 LEU A N 1
ATOM 1263 C CA . LEU A 1 162 ? 5.529 -15.423 -12.427 1.00 64.56 162 LEU A CA 1
ATOM 1264 C C . LEU A 1 162 ? 6.636 -16.446 -12.140 1.00 64.56 162 LEU A C 1
ATOM 1266 O O . LEU A 1 162 ? 7.390 -16.806 -13.044 1.00 64.56 162 LEU A O 1
ATOM 1270 N N . ASN A 1 163 ? 6.792 -16.823 -10.871 1.00 54.94 163 ASN A N 1
ATOM 1271 C CA . ASN A 1 163 ? 7.740 -17.863 -10.460 1.00 54.94 163 ASN A CA 1
ATOM 1272 C C . ASN A 1 163 ? 7.157 -19.253 -10.694 1.00 54.94 163 ASN A C 1
ATOM 1274 O O . ASN A 1 163 ? 5.943 -19.410 -10.441 1.00 54.94 163 ASN A O 1
#

Secondary structure (DSSP, 8-state):
----GGG-SEEE---EEEEE-S-GGG-GGGTS--S---SSS-EEEEEPPSEEEEEEETTTTEEEEEEEETTEEEEEEEEES----S---S--B----EEETTPEEEEEEESSPPPHHHHHHHHH-HHHHHHHSEEEEGGG-BTTTBBTTB--HHHHHHHEE--

Foldseek 3Di:
DDDDPVVDQKDWDQDKDKDFDPDPVLACVVQAPDPDQDDPTHIFIEQDDFFKKWKQWPVVLKIWIFTAHPSGGQATQDIGLAADAQDGDDGPDDRIPMDGLQIWMWMDTDRYGDGSVLSVQLSVDVVSSVVHTDIDGSVQQDQPRGGHSGDHPVRCVVNYDDD

Radius of gyration: 16.33 Å; chains: 1; bounding box: 42×30×49 Å

pLDDT: mean 91.32, std 10.76, range [37.12, 98.69]

Sequence (163 aa):
MGTCPLMKTTVQLIPLRYGIVDNPALDPASEVAMPYSLGARPLGIRLLRDGWLYVIEGSSGTLSEYRIEDGLVSAMLWQGREVFEDDREAPIHEPRLIYAKTSTLYVTYSEVPWTAKKCQQVLSSTSERNHFMQAVDLSKAKCDTGGPHLLTPDMTEQHLLLN